Protein AF-A0A1D6I388-F1 (afdb_monomer_lite)

Structure (mmCIF, N/CA/C/O backbone):
data_AF-A0A1D6I388-F1
#
_entry.id   AF-A0A1D6I388-F1
#
loop_
_atom_site.group_PDB
_atom_site.id
_atom_site.type_symbol
_atom_site.label_atom_id
_atom_site.label_alt_id
_atom_site.label_comp_id
_atom_site.label_asym_id
_atom_site.label_entity_id
_atom_site.label_seq_id
_atom_site.pdbx_PDB_ins_code
_atom_site.Cartn_x
_atom_site.Cartn_y
_atom_site.Cartn_z
_atom_site.occupancy
_atom_site.B_iso_or_equiv
_atom_site.auth_seq_id
_atom_site.auth_comp_id
_atom_site.auth_asym_id
_atom_site.auth_atom_id
_atom_site.pdbx_PDB_model_num
ATOM 1 N N . MET A 1 1 ? -2.364 -16.985 21.038 1.00 51.22 1 MET A N 1
ATOM 2 C CA . MET A 1 1 ? -2.579 -15.616 21.556 1.00 51.22 1 MET A CA 1
ATOM 3 C C . MET A 1 1 ? -3.197 -14.809 20.421 1.00 51.22 1 MET A C 1
ATOM 5 O O . MET A 1 1 ? -2.576 -14.733 19.370 1.00 51.22 1 MET A O 1
ATOM 9 N N . ILE A 1 2 ? -4.443 -14.347 20.555 1.00 62.44 2 ILE A N 1
ATOM 10 C CA . ILE A 1 2 ? -5.146 -13.607 19.492 1.00 62.44 2 ILE A CA 1
ATOM 11 C C . ILE A 1 2 ? -4.875 -12.110 19.659 1.00 62.44 2 ILE A C 1
ATOM 13 O O . ILE A 1 2 ? -5.208 -11.530 20.689 1.00 62.44 2 ILE A O 1
ATOM 17 N N . LEU A 1 3 ? -4.226 -11.493 18.671 1.00 66.44 3 LEU A N 1
ATOM 18 C CA . LEU A 1 3 ? -4.126 -10.037 18.604 1.00 66.44 3 LEU A CA 1
ATOM 19 C C . LEU A 1 3 ? -5.529 -9.486 18.305 1.00 66.44 3 LEU A C 1
ATOM 21 O O . LEU A 1 3 ? -6.164 -9.974 17.367 1.00 66.44 3 LEU A O 1
ATOM 25 N N . PRO A 1 4 ? -6.039 -8.507 19.072 1.00 72.62 4 PRO A N 1
ATOM 26 C CA . PRO A 1 4 ? -7.299 -7.859 18.740 1.00 72.62 4 PRO A CA 1
ATOM 27 C C . PRO A 1 4 ? -7.156 -7.179 17.372 1.00 72.62 4 PRO A C 1
ATOM 29 O O . PRO A 1 4 ? -6.444 -6.189 17.227 1.00 72.62 4 PRO A O 1
ATOM 32 N N . PHE A 1 5 ? -7.804 -7.741 16.352 1.00 71.88 5 PHE A N 1
ATOM 33 C CA . PHE A 1 5 ? -7.825 -7.179 15.007 1.00 71.88 5 PHE A CA 1
ATOM 34 C C . PHE A 1 5 ? -9.033 -6.257 14.873 1.00 71.88 5 PHE A C 1
ATOM 36 O O . PHE A 1 5 ? -10.177 -6.711 14.913 1.00 71.88 5 PHE A O 1
ATOM 43 N N . GLN A 1 6 ? -8.785 -4.961 14.704 1.00 78.31 6 GLN A N 1
ATOM 44 C CA . GLN A 1 6 ? -9.829 -4.032 14.295 1.00 78.31 6 GLN A CA 1
ATOM 45 C C . GLN A 1 6 ? -9.894 -3.989 12.762 1.00 78.31 6 GLN A C 1
ATOM 47 O O . GLN A 1 6 ? -8.888 -3.679 12.121 1.00 78.31 6 GLN A O 1
ATOM 52 N N . PRO A 1 7 ? -11.053 -4.288 12.152 1.00 80.75 7 PRO A N 1
ATOM 53 C CA . PRO A 1 7 ? -11.218 -4.207 10.709 1.00 80.75 7 PRO A CA 1
ATOM 54 C C . PRO A 1 7 ? -11.183 -2.739 10.260 1.00 80.75 7 PRO A C 1
ATOM 56 O O . PRO A 1 7 ? -12.162 -2.009 10.402 1.00 80.75 7 PRO A O 1
ATOM 59 N N . LEU A 1 8 ? -10.052 -2.300 9.706 1.00 85.62 8 LEU A N 1
ATOM 60 C CA . LEU A 1 8 ? -9.868 -0.941 9.193 1.00 85.62 8 LEU A CA 1
ATOM 61 C C . LEU A 1 8 ? -9.919 -0.939 7.663 1.00 85.62 8 LEU A C 1
ATOM 63 O O . LEU A 1 8 ? -9.376 -1.825 7.005 1.00 85.62 8 LEU A O 1
ATOM 67 N N . THR A 1 9 ? -10.583 0.066 7.092 1.00 87.81 9 THR A N 1
ATOM 68 C CA . THR A 1 9 ? -10.615 0.273 5.635 1.00 87.81 9 THR A CA 1
ATOM 69 C C . THR A 1 9 ? -9.467 1.185 5.239 1.00 87.81 9 THR A C 1
ATOM 71 O O . THR A 1 9 ? -9.327 2.268 5.801 1.00 87.81 9 THR A O 1
ATOM 74 N N . MET A 1 10 ? -8.674 0.790 4.251 1.00 88.12 10 MET A N 1
ATOM 75 C CA . MET A 1 10 ? -7.611 1.620 3.694 1.00 88.12 10 MET A CA 1
ATOM 76 C C . MET A 1 10 ? -8.040 2.142 2.325 1.00 88.12 10 MET A C 1
ATOM 78 O O . MET A 1 10 ? -8.487 1.382 1.475 1.00 88.12 10 MET A O 1
ATOM 82 N N . MET A 1 11 ? -7.903 3.439 2.098 1.00 89.00 11 MET A N 1
ATOM 83 C CA . MET A 1 11 ? -8.127 4.097 0.816 1.00 89.00 11 MET A CA 1
ATOM 84 C C . MET A 1 11 ? -6.823 4.752 0.389 1.00 89.00 11 MET A C 1
ATOM 86 O O . MET A 1 11 ? -6.146 5.383 1.200 1.00 89.00 11 MET A O 1
ATOM 90 N N . PHE A 1 12 ? -6.508 4.657 -0.892 1.00 87.81 12 PHE A N 1
ATOM 91 C CA . PHE A 1 12 ? -5.412 5.393 -1.493 1.00 87.81 12 PHE A CA 1
ATOM 92 C C . PHE A 1 12 ? -5.898 6.071 -2.773 1.00 87.81 12 PHE A C 1
ATOM 94 O O . PHE A 1 12 ? -6.699 5.508 -3.523 1.00 87.81 12 PHE A O 1
ATOM 101 N N . HIS A 1 13 ? -5.468 7.308 -2.995 1.00 86.69 13 HIS A N 1
ATOM 102 C CA . HIS A 1 13 ? -5.897 8.117 -4.128 1.00 86.69 13 HIS A CA 1
ATOM 103 C C . HIS A 1 13 ? -4.703 8.813 -4.769 1.00 86.69 13 HIS A C 1
ATOM 105 O O . HIS A 1 13 ? -3.946 9.505 -4.087 1.00 86.69 13 HIS A O 1
ATOM 111 N N . LYS A 1 14 ? -4.571 8.632 -6.089 1.00 85.19 14 LYS A N 1
ATOM 112 C CA . LYS A 1 14 ? -3.509 9.209 -6.926 1.00 85.19 14 LYS A CA 1
ATOM 113 C C . LYS A 1 14 ? -2.102 8.995 -6.354 1.00 85.19 14 LYS A C 1
ATOM 115 O O . LYS A 1 14 ? -1.304 9.925 -6.318 1.00 85.19 14 LYS A O 1
ATOM 120 N N . ILE A 1 15 ? -1.798 7.767 -5.926 1.00 82.75 15 ILE A N 1
ATOM 121 C CA . ILE A 1 15 ? -0.457 7.424 -5.441 1.00 82.75 15 ILE A CA 1
ATOM 122 C C . ILE A 1 15 ? 0.523 7.353 -6.609 1.00 82.75 15 ILE A C 1
ATOM 124 O O . ILE A 1 15 ? 0.345 6.561 -7.539 1.00 82.75 15 ILE A O 1
ATOM 128 N N . ASN A 1 16 ? 1.574 8.161 -6.525 1.00 82.62 16 ASN A N 1
ATOM 129 C CA . ASN A 1 16 ? 2.730 8.155 -7.404 1.00 82.62 16 ASN A CA 1
ATOM 130 C C . ASN A 1 16 ? 3.982 7.831 -6.586 1.00 82.62 16 ASN A C 1
ATOM 132 O O . ASN A 1 16 ? 4.154 8.344 -5.482 1.00 82.62 16 ASN A O 1
ATOM 136 N N . TYR A 1 17 ? 4.859 6.991 -7.135 1.00 79.88 17 TYR A N 1
ATOM 137 C CA . TYR A 1 17 ? 6.125 6.632 -6.496 1.00 79.88 17 TYR A CA 1
ATOM 138 C C . TYR A 1 17 ? 7.297 6.819 -7.460 1.00 79.88 17 TYR A C 1
ATOM 140 O O . TYR A 1 17 ? 7.269 6.335 -8.601 1.00 79.88 17 TYR A O 1
ATOM 148 N N . PHE A 1 18 ? 8.327 7.508 -6.974 1.00 79.56 18 PHE A N 1
ATOM 149 C CA . PHE A 1 18 ? 9.524 7.889 -7.716 1.00 79.56 18 PHE A CA 1
ATOM 150 C C . PHE A 1 18 ? 10.779 7.389 -6.993 1.00 79.56 18 PHE A C 1
ATOM 152 O O . PHE A 1 18 ? 10.933 7.616 -5.794 1.00 79.56 18 PHE A O 1
ATOM 159 N N . VAL A 1 19 ? 11.694 6.755 -7.727 1.00 74.81 19 VAL A N 1
ATOM 160 C CA . VAL A 1 19 ? 13.032 6.376 -7.240 1.00 74.81 19 VAL A CA 1
ATOM 161 C C . VAL A 1 19 ? 14.039 6.896 -8.246 1.00 74.81 19 VAL A C 1
ATOM 163 O O . VAL A 1 19 ? 13.977 6.485 -9.400 1.00 74.81 19 VAL A O 1
ATOM 166 N N . ASP A 1 20 ? 14.902 7.822 -7.820 1.00 66.56 20 ASP A N 1
ATOM 167 C CA . ASP A 1 20 ? 16.055 8.330 -8.583 1.00 66.56 20 ASP A CA 1
ATOM 168 C C . ASP A 1 20 ? 15.781 8.701 -10.060 1.00 66.56 20 ASP A C 1
ATOM 170 O O . ASP A 1 20 ? 16.686 8.648 -10.884 1.00 66.56 20 ASP A O 1
ATOM 174 N N . MET A 1 21 ? 14.541 9.107 -10.391 1.00 59.31 21 MET A N 1
ATOM 175 C CA . MET A 1 21 ? 14.050 9.389 -11.754 1.00 59.31 21 MET A CA 1
ATOM 176 C C . MET A 1 21 ? 14.317 8.228 -12.740 1.00 59.31 21 MET A C 1
ATOM 178 O O . MET A 1 21 ? 15.337 8.209 -13.425 1.00 59.3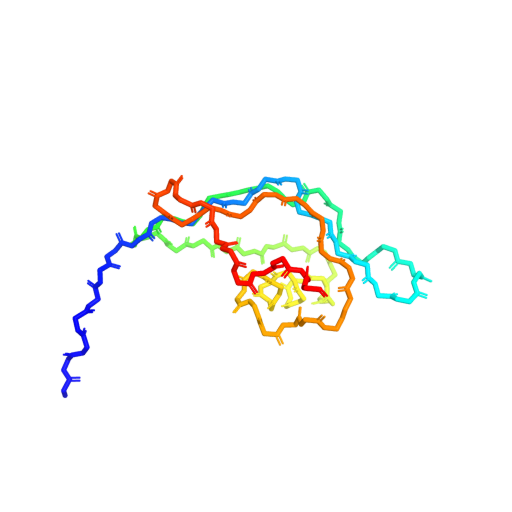1 21 MET A O 1
ATOM 182 N N . PRO A 1 22 ? 13.378 7.269 -12.878 1.00 66.94 22 PRO A N 1
ATOM 183 C CA . PRO A 1 22 ? 12.048 7.568 -13.416 1.00 66.94 22 PRO A CA 1
ATOM 184 C C . PRO A 1 22 ? 10.869 7.080 -12.550 1.00 66.94 22 PRO A C 1
ATOM 186 O O . PRO A 1 22 ? 11.011 6.324 -11.590 1.00 66.94 22 PRO A O 1
ATOM 189 N N . LYS A 1 23 ? 9.661 7.543 -12.896 1.00 67.06 23 LYS A N 1
ATOM 190 C CA . LYS A 1 23 ? 8.397 7.197 -12.226 1.00 67.06 23 LYS A CA 1
ATOM 191 C C . LYS A 1 23 ? 8.109 5.695 -12.341 1.00 67.06 23 LYS A C 1
ATOM 193 O O . LYS A 1 23 ? 7.880 5.192 -13.438 1.00 67.06 23 LYS A O 1
ATOM 198 N N . LEU A 1 24 ? 8.083 4.990 -11.209 1.00 72.19 24 LEU A N 1
ATOM 199 C CA . LEU A 1 24 ? 7.884 3.533 -11.166 1.00 72.19 24 LEU A CA 1
ATOM 200 C C . LEU A 1 24 ? 6.412 3.139 -11.034 1.00 72.19 24 LEU A C 1
ATOM 202 O O . LEU A 1 24 ? 6.012 2.069 -11.491 1.00 72.19 24 LEU A O 1
ATOM 206 N N . LEU A 1 25 ? 5.604 3.997 -10.412 1.00 71.38 25 LEU A N 1
ATOM 207 C CA . LEU A 1 25 ? 4.179 3.761 -10.218 1.00 71.38 25 LEU A CA 1
ATOM 208 C C . LEU A 1 25 ? 3.396 5.045 -10.487 1.00 71.38 25 LEU A C 1
ATOM 210 O O . LEU A 1 25 ? 3.742 6.107 -9.967 1.00 71.38 25 LEU A O 1
ATOM 214 N N . SER A 1 26 ? 2.347 4.934 -11.302 1.00 74.69 26 SER A N 1
ATOM 215 C CA . SER A 1 26 ? 1.521 6.064 -11.725 1.00 74.69 26 SER A CA 1
ATOM 216 C C . SER A 1 26 ? 0.073 5.903 -11.294 1.00 74.69 26 SER A C 1
ATOM 218 O O . SER A 1 26 ? -0.567 4.922 -11.657 1.00 74.69 26 SER A O 1
ATOM 220 N N . GLU A 1 27 ? -0.421 6.904 -10.566 1.00 69.62 27 GLU A N 1
ATOM 221 C CA . GLU A 1 27 ? -1.838 7.196 -10.323 1.00 69.62 27 GLU A CA 1
ATOM 222 C C . GLU A 1 27 ? -2.677 6.028 -9.787 1.00 69.62 27 GLU A C 1
ATOM 224 O O . GLU A 1 27 ? -3.861 5.883 -10.097 1.00 69.62 27 GLU A O 1
ATOM 229 N N . GLY A 1 28 ? -2.088 5.216 -8.909 1.00 77.12 28 GLY A N 1
ATOM 230 C CA . GLY A 1 28 ? -2.817 4.157 -8.221 1.00 77.12 28 GLY A CA 1
ATOM 231 C C . GLY A 1 28 ? -3.927 4.740 -7.347 1.00 77.12 28 GLY A C 1
ATOM 232 O O . GLY A 1 28 ? -3.652 5.534 -6.448 1.00 77.12 28 GLY A O 1
ATOM 233 N N . SER A 1 29 ? -5.175 4.344 -7.594 1.00 83.88 29 SER A N 1
ATOM 234 C CA . SER A 1 29 ? -6.313 4.658 -6.725 1.00 83.88 29 SER A CA 1
ATOM 235 C C . SER A 1 29 ? -7.100 3.392 -6.419 1.00 83.88 29 SER A C 1
ATOM 237 O O . SER A 1 29 ? -7.325 2.570 -7.307 1.00 83.88 29 SER A O 1
ATOM 239 N N . GLY A 1 30 ? -7.533 3.231 -5.175 1.00 88.06 30 GLY A N 1
ATOM 240 C CA . GLY A 1 30 ? -8.266 2.046 -4.758 1.00 88.06 30 GLY A CA 1
ATOM 241 C C . GLY A 1 30 ? -8.626 2.045 -3.280 1.00 88.06 30 GLY A C 1
ATOM 242 O O . GLY A 1 30 ? -8.274 2.945 -2.514 1.00 88.06 30 GLY A O 1
ATOM 243 N N . VAL A 1 31 ? -9.374 1.015 -2.889 1.00 88.75 31 VAL A N 1
ATOM 244 C CA . VAL A 1 31 ? -9.845 0.825 -1.517 1.00 88.75 31 VAL A CA 1
ATOM 245 C C . VAL A 1 31 ? -9.671 -0.637 -1.128 1.00 88.75 31 VAL A C 1
ATOM 247 O O . VAL A 1 31 ? -10.186 -1.526 -1.800 1.00 88.75 31 VAL A O 1
ATOM 250 N N . PHE A 1 32 ? -8.992 -0.876 -0.011 1.00 88.12 32 PHE A N 1
ATOM 251 C CA . PHE A 1 32 ? -8.947 -2.159 0.674 1.00 88.12 32 PHE A CA 1
ATOM 252 C C . PHE A 1 32 ? -9.961 -2.149 1.806 1.00 88.12 32 PHE A C 1
ATOM 254 O O . PHE A 1 32 ? -9.847 -1.379 2.763 1.00 88.12 32 PHE A O 1
ATOM 261 N N . ARG A 1 33 ? -10.969 -3.010 1.692 1.00 88.62 33 ARG A N 1
ATOM 262 C CA . ARG A 1 33 ? -11.977 -3.196 2.734 1.00 88.62 33 ARG A CA 1
ATOM 263 C C . ARG A 1 33 ? -11.603 -4.402 3.593 1.00 88.62 33 ARG A C 1
ATOM 265 O O . ARG A 1 33 ? -11.152 -5.412 3.049 1.00 88.62 33 ARG A O 1
ATOM 272 N N . PRO A 1 34 ? -11.814 -4.335 4.914 1.00 86.19 34 PRO A N 1
ATOM 273 C CA . PRO A 1 34 ? -11.633 -5.498 5.763 1.00 86.19 34 PRO A CA 1
ATOM 274 C C . PRO A 1 34 ? -12.583 -6.617 5.322 1.00 86.19 34 PRO A C 1
ATOM 276 O O . PRO A 1 34 ? -13.686 -6.352 4.839 1.00 86.19 34 PRO A O 1
ATOM 279 N N . CYS A 1 35 ? -12.138 -7.863 5.476 1.00 86.00 35 CYS A N 1
ATOM 280 C CA . CYS A 1 35 ? -12.857 -9.070 5.049 1.00 86.00 35 CYS A CA 1
ATOM 281 C C . CYS A 1 35 ? -13.091 -9.201 3.529 1.00 86.00 35 CYS A C 1
ATOM 283 O O . CYS A 1 35 ? -13.831 -10.088 3.111 1.00 86.00 35 CYS A O 1
ATOM 285 N N . VAL A 1 36 ? -12.455 -8.369 2.693 1.00 89.06 36 VAL A N 1
ATOM 286 C CA . VAL A 1 36 ? -12.511 -8.482 1.228 1.00 89.06 36 VAL A CA 1
ATOM 287 C C . VAL A 1 36 ? -11.127 -8.810 0.683 1.00 89.06 36 VAL A C 1
ATOM 289 O O . VAL A 1 36 ? -10.182 -8.036 0.841 1.00 89.06 36 VAL A O 1
ATOM 292 N N . LEU A 1 37 ? -11.009 -9.946 -0.004 1.00 84.81 37 LEU A N 1
ATOM 293 C CA . LEU A 1 37 ? -9.781 -10.303 -0.703 1.00 84.81 37 LEU A CA 1
ATOM 294 C C . LEU A 1 37 ? -9.644 -9.433 -1.958 1.00 84.81 37 LEU A C 1
AT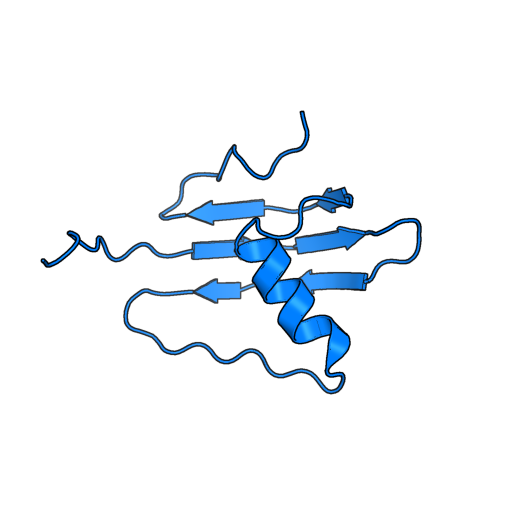OM 296 O O . LEU A 1 37 ? -10.407 -9.574 -2.909 1.00 84.81 37 LEU A O 1
ATOM 300 N N . THR A 1 38 ? -8.668 -8.529 -1.952 1.00 83.88 38 THR A N 1
ATOM 301 C CA . THR A 1 38 ? -8.358 -7.670 -3.101 1.00 83.88 38 THR A CA 1
ATOM 302 C C . THR A 1 38 ? -7.082 -8.176 -3.759 1.00 83.88 38 THR A C 1
ATOM 304 O O . THR A 1 38 ? -6.047 -8.271 -3.104 1.00 83.88 38 THR A O 1
ATOM 307 N N . ALA A 1 39 ? -7.145 -8.503 -5.048 1.00 82.94 39 ALA A N 1
ATOM 308 C CA . ALA A 1 39 ? -5.988 -8.951 -5.815 1.00 82.94 39 ALA A CA 1
ATOM 309 C C . ALA A 1 39 ? -5.462 -7.816 -6.698 1.00 82.94 39 ALA A C 1
ATOM 311 O O . ALA A 1 39 ? -6.226 -7.177 -7.420 1.00 82.94 39 ALA A O 1
ATOM 312 N N . LEU A 1 40 ? -4.148 -7.589 -6.669 1.00 80.38 40 LEU A N 1
ATOM 313 C CA . LEU A 1 40 ? -3.485 -6.638 -7.554 1.00 80.38 40 LEU A CA 1
ATOM 314 C C . LEU A 1 40 ? -2.903 -7.385 -8.762 1.00 80.38 40 LEU A C 1
ATOM 316 O O . LEU A 1 40 ? -2.027 -8.245 -8.627 1.00 80.38 40 LEU A O 1
ATOM 320 N N . VAL A 1 41 ? -3.416 -7.070 -9.952 1.00 79.62 41 VAL A N 1
ATOM 321 C CA . VAL A 1 41 ? -3.050 -7.723 -11.215 1.00 79.62 41 VAL A CA 1
ATOM 322 C C . VAL A 1 41 ? -2.454 -6.681 -12.164 1.00 79.62 41 VAL A C 1
ATOM 324 O O . VAL A 1 41 ? -3.010 -5.609 -12.366 1.00 79.62 41 VAL A O 1
ATOM 327 N N . SER A 1 42 ? -1.284 -6.970 -12.726 1.00 72.75 42 SER A N 1
ATOM 328 C CA . SER A 1 42 ? -0.520 -6.085 -13.617 1.00 72.75 42 SER A CA 1
ATOM 329 C C . SER A 1 42 ? 0.292 -6.913 -14.609 1.00 72.75 42 SER A C 1
ATOM 331 O O . SER A 1 42 ? 0.844 -7.946 -14.235 1.00 72.75 42 SER A O 1
ATOM 333 N N . SER A 1 43 ? 0.403 -6.473 -15.857 1.00 73.62 43 SER A N 1
ATOM 334 C CA . SER A 1 43 ? 1.130 -7.194 -16.916 1.00 73.62 43 SER A CA 1
ATOM 335 C C . SER A 1 43 ? 2.607 -7.442 -16.597 1.00 73.62 43 SER A C 1
ATOM 337 O O . SER A 1 43 ? 3.179 -8.411 -17.083 1.00 73.62 43 SER A O 1
ATOM 339 N N . ASN A 1 44 ? 3.206 -6.605 -15.747 1.00 64.50 44 ASN A N 1
ATOM 340 C CA . ASN A 1 44 ? 4.605 -6.698 -15.358 1.00 64.50 44 ASN A CA 1
ATOM 341 C C . ASN A 1 44 ? 4.746 -7.079 -13.873 1.00 64.50 44 ASN A C 1
ATOM 343 O O . ASN A 1 44 ? 4.010 -6.575 -13.020 1.00 64.50 44 ASN A O 1
ATOM 347 N N . SER A 1 45 ? 5.690 -7.966 -13.550 1.00 63.34 45 SER A N 1
ATOM 348 C CA . SER A 1 45 ? 5.886 -8.495 -12.189 1.00 63.34 45 SER A CA 1
ATOM 349 C C . SER A 1 45 ? 6.491 -7.467 -11.227 1.00 63.34 45 SER A C 1
ATOM 351 O O . SER A 1 45 ? 6.183 -7.487 -10.037 1.00 63.34 45 SER A O 1
ATOM 353 N N . ALA A 1 46 ? 7.289 -6.525 -11.741 1.00 66.81 46 ALA A N 1
ATOM 354 C CA . ALA A 1 46 ? 8.031 -5.559 -10.931 1.00 66.81 46 ALA A CA 1
ATOM 355 C C . ALA A 1 46 ? 7.131 -4.558 -10.180 1.00 66.81 46 ALA A C 1
ATOM 357 O O . ALA A 1 46 ? 7.382 -4.246 -9.020 1.00 66.81 46 ALA A O 1
ATOM 358 N N . GLY A 1 47 ? 6.058 -4.071 -10.814 1.00 68.31 47 GLY A N 1
ATOM 359 C CA . GLY A 1 47 ? 5.230 -2.993 -10.257 1.00 68.31 47 GLY A CA 1
ATOM 360 C C . GLY A 1 47 ? 4.263 -3.433 -9.155 1.00 68.31 47 GLY A C 1
ATOM 361 O O . GLY A 1 47 ? 3.871 -2.616 -8.325 1.00 68.31 47 GLY A O 1
ATOM 362 N N . ARG A 1 48 ? 3.891 -4.721 -9.111 1.00 79.69 48 ARG A N 1
ATOM 363 C CA . ARG A 1 48 ? 2.871 -5.224 -8.175 1.00 79.69 48 ARG A CA 1
ATOM 364 C C . ARG A 1 48 ? 3.364 -5.219 -6.734 1.00 79.69 48 ARG A C 1
ATOM 366 O O . ARG A 1 48 ? 2.709 -4.677 -5.848 1.00 79.69 48 ARG A O 1
ATOM 373 N N . THR A 1 49 ? 4.535 -5.811 -6.525 1.00 78.75 49 THR A N 1
ATOM 374 C CA . THR A 1 49 ? 5.156 -5.911 -5.204 1.00 78.75 49 THR A CA 1
ATOM 375 C C . THR A 1 49 ? 5.558 -4.531 -4.699 1.00 78.75 49 THR A C 1
ATOM 377 O O . THR A 1 49 ? 5.309 -4.219 -3.544 1.00 78.75 49 THR A O 1
ATOM 380 N N . ILE A 1 50 ? 6.062 -3.660 -5.583 1.00 79.69 50 ILE A N 1
ATOM 381 C CA . ILE A 1 50 ? 6.405 -2.275 -5.230 1.00 79.69 50 ILE A CA 1
ATOM 382 C C . ILE A 1 50 ? 5.167 -1.503 -4.757 1.00 79.69 50 ILE A C 1
ATOM 384 O O . ILE A 1 50 ? 5.245 -0.798 -3.757 1.00 79.69 50 ILE A O 1
ATOM 388 N N . HIS A 1 51 ? 4.019 -1.657 -5.422 1.00 78.44 51 HIS A N 1
ATOM 389 C CA . HIS A 1 51 ? 2.776 -1.001 -5.007 1.00 78.44 51 HIS A CA 1
ATOM 390 C C . HIS A 1 51 ? 2.362 -1.427 -3.593 1.00 78.44 51 HIS A C 1
ATOM 392 O O . HIS A 1 51 ? 2.062 -0.582 -2.752 1.00 78.44 51 HIS A O 1
ATOM 398 N N . LEU A 1 52 ? 2.388 -2.732 -3.312 1.00 82.19 52 LEU A N 1
ATOM 399 C CA . LEU A 1 52 ? 2.061 -3.249 -1.983 1.00 82.19 52 LEU A CA 1
ATOM 400 C C . LEU A 1 52 ? 3.083 -2.810 -0.928 1.00 82.19 52 LEU A C 1
ATOM 402 O O . LEU A 1 52 ? 2.691 -2.477 0.185 1.00 82.19 52 LEU A O 1
ATOM 406 N N . ASP A 1 53 ? 4.364 -2.735 -1.282 1.00 83.00 53 ASP A N 1
ATOM 407 C CA . ASP A 1 53 ? 5.424 -2.296 -0.374 1.00 83.00 53 ASP A CA 1
ATOM 408 C C . ASP A 1 53 ? 5.324 -0.817 -0.005 1.00 83.00 53 ASP A C 1
ATOM 410 O O . ASP A 1 53 ? 5.563 -0.456 1.148 1.00 83.00 53 ASP A O 1
ATOM 414 N N . VAL A 1 54 ? 4.964 0.034 -0.967 1.00 80.75 54 VAL A N 1
ATOM 415 C CA . VAL A 1 54 ? 4.732 1.467 -0.745 1.00 80.75 54 VAL A CA 1
ATOM 416 C C . VAL A 1 54 ? 3.512 1.668 0.153 1.00 80.75 54 VAL A C 1
ATOM 418 O O . VAL A 1 54 ? 3.579 2.422 1.119 1.00 80.75 54 VAL A O 1
ATOM 421 N N . LEU A 1 55 ? 2.415 0.948 -0.101 1.00 80.50 55 LEU A N 1
ATOM 422 C CA . LEU A 1 55 ? 1.208 1.031 0.727 1.00 80.50 55 LEU A CA 1
ATOM 423 C C . LEU A 1 55 ? 1.409 0.465 2.138 1.00 80.50 55 LE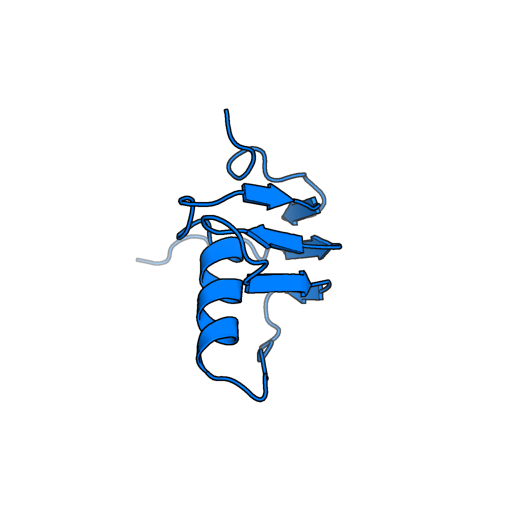U A C 1
ATOM 425 O O . LEU A 1 55 ? 0.858 1.004 3.095 1.00 80.50 55 LEU A O 1
ATOM 429 N N . ALA A 1 56 ? 2.214 -0.587 2.281 1.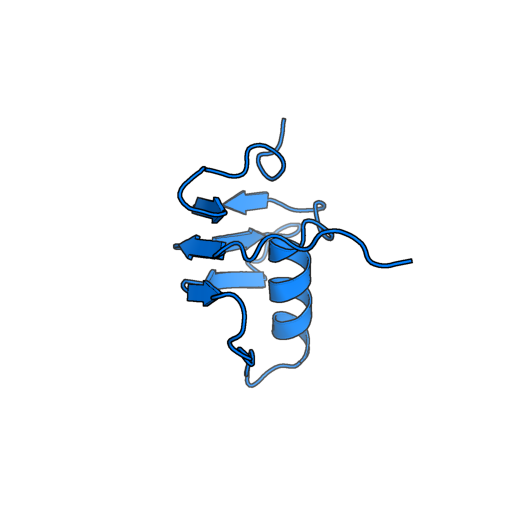00 81.12 56 ALA A N 1
ATOM 430 C CA . A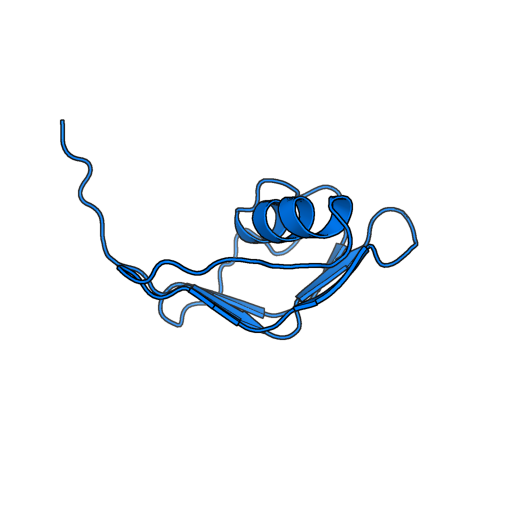LA A 1 56 ? 2.592 -1.143 3.577 1.00 81.12 56 ALA A CA 1
ATOM 431 C C . ALA A 1 56 ? 3.597 -0.262 4.343 1.00 81.12 56 ALA A C 1
ATOM 433 O O . ALA A 1 56 ? 3.936 -0.586 5.478 1.00 81.12 56 ALA A O 1
ATOM 434 N N . GLY A 1 57 ? 4.118 0.808 3.729 1.00 77.00 57 GLY A N 1
ATOM 435 C CA . GLY A 1 57 ? 5.171 1.644 4.310 1.00 77.00 57 GLY A CA 1
ATOM 436 C C . GLY A 1 57 ? 6.531 0.957 4.416 1.00 77.00 57 GLY A C 1
ATOM 437 O O . GLY A 1 57 ? 7.442 1.480 5.049 1.00 77.00 57 GLY A O 1
ATOM 438 N N . ARG A 1 58 ? 6.697 -0.209 3.782 1.00 78.69 58 ARG A N 1
ATOM 439 C CA . ARG A 1 58 ? 7.948 -0.976 3.783 1.00 78.69 58 ARG A CA 1
ATOM 440 C C . ARG A 1 58 ? 9.023 -0.315 2.927 1.00 78.69 58 ARG A C 1
ATOM 442 O O . ARG A 1 58 ? 10.209 -0.555 3.135 1.00 78.69 58 ARG A O 1
ATOM 449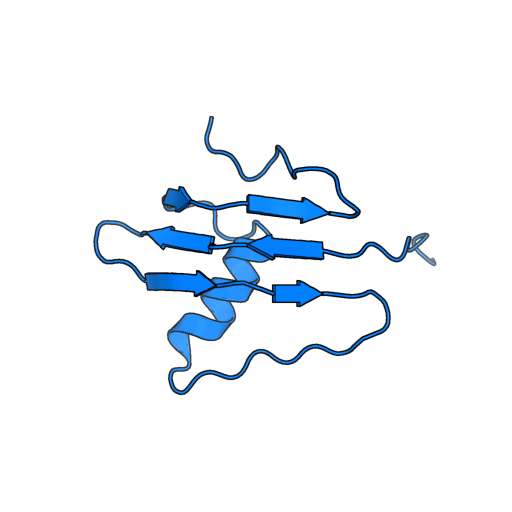 N N . LYS A 1 59 ? 8.616 0.486 1.942 1.00 72.69 59 LYS A N 1
ATOM 450 C CA . LYS A 1 59 ? 9.523 1.134 1.001 1.00 72.69 59 LYS A CA 1
ATOM 451 C C . LYS A 1 59 ? 9.431 2.653 1.116 1.00 72.69 59 LYS A C 1
ATOM 453 O O . LYS A 1 59 ? 8.581 3.278 0.498 1.00 72.69 59 LYS A O 1
ATOM 458 N N . THR A 1 60 ? 10.335 3.215 1.915 1.00 63.75 60 THR A N 1
ATOM 459 C CA . THR A 1 60 ? 10.487 4.661 2.175 1.00 63.75 60 THR A CA 1
ATOM 460 C C . THR A 1 60 ? 11.584 5.315 1.336 1.00 63.75 60 THR A C 1
ATOM 462 O O . THR A 1 60 ? 11.685 6.535 1.294 1.00 63.75 60 THR A O 1
ATOM 465 N N . CYS A 1 61 ? 12.420 4.524 0.658 1.00 65.81 61 CYS A N 1
ATOM 466 C CA . CYS A 1 61 ? 13.465 5.035 -0.225 1.00 65.81 61 CYS A CA 1
ATOM 467 C C . CYS A 1 61 ? 12.822 5.499 -1.542 1.00 65.81 61 CYS A C 1
ATOM 469 O O . CYS A 1 61 ? 12.594 4.681 -2.433 1.00 65.81 61 CYS A O 1
ATOM 471 N N . GLY A 1 62 ? 12.446 6.773 -1.637 1.00 72.00 62 GLY A N 1
ATOM 472 C CA . GLY A 1 62 ? 11.822 7.381 -2.816 1.00 72.00 62 GLY A CA 1
ATOM 473 C C . GLY A 1 62 ? 10.831 8.484 -2.445 1.00 72.00 62 GLY A C 1
ATOM 474 O O . GLY A 1 62 ? 10.485 8.647 -1.277 1.00 72.00 62 GLY A O 1
ATOM 475 N N . CYS A 1 63 ? 10.362 9.242 -3.436 1.00 74.75 63 CYS A N 1
ATOM 476 C CA . CYS A 1 63 ? 9.299 10.224 -3.226 1.00 74.75 63 CYS A CA 1
ATOM 477 C C . CYS A 1 63 ? 7.941 9.551 -3.444 1.00 74.75 63 CYS A C 1
ATOM 479 O O . CYS A 1 63 ? 7.713 8.947 -4.498 1.00 74.75 63 CYS A O 1
ATOM 481 N N . ILE A 1 64 ? 7.057 9.634 -2.449 1.00 78.06 64 ILE A N 1
ATOM 482 C CA . ILE A 1 64 ? 5.670 9.172 -2.541 1.00 78.06 64 ILE A CA 1
ATOM 483 C C . ILE A 1 64 ? 4.779 10.411 -2.564 1.00 78.06 64 ILE A C 1
ATOM 485 O O . ILE A 1 64 ? 4.779 11.196 -1.620 1.00 78.06 64 ILE A O 1
ATOM 489 N N . GLU A 1 65 ? 3.996 10.568 -3.624 1.00 82.69 65 GLU A N 1
ATOM 490 C CA . GLU A 1 65 ? 2.985 11.620 -3.732 1.00 82.69 65 GLU A CA 1
ATOM 491 C C . GLU A 1 65 ? 1.589 11.001 -3.767 1.00 82.69 65 GLU A C 1
ATOM 493 O O . GLU A 1 65 ? 1.386 9.958 -4.386 1.00 82.69 65 GLU A O 1
ATOM 498 N N . GLY A 1 66 ? 0.618 11.657 -3.133 1.00 82.44 66 GLY A N 1
ATOM 499 C CA . GLY A 1 66 ? -0.790 11.256 -3.125 1.00 82.44 66 GLY A CA 1
ATOM 500 C C . GLY A 1 66 ? -1.373 11.159 -1.715 1.00 82.44 66 GLY A C 1
ATOM 501 O O . GLY A 1 66 ? -0.744 11.550 -0.732 1.00 82.44 66 GLY A O 1
ATOM 502 N N . ASP A 1 67 ? -2.604 10.657 -1.609 1.00 83.62 67 ASP A N 1
ATOM 503 C CA . ASP A 1 67 ? -3.329 10.569 -0.340 1.00 83.62 67 ASP A CA 1
ATOM 504 C C . ASP A 1 67 ? -3.558 9.112 0.070 1.00 83.62 67 ASP A C 1
ATOM 506 O O . ASP A 1 67 ? -4.214 8.354 -0.645 1.00 83.62 67 ASP A O 1
ATOM 510 N N . ILE A 1 68 ? -3.096 8.745 1.268 1.00 85.00 68 ILE A N 1
ATOM 511 C CA . ILE A 1 68 ? -3.395 7.459 1.912 1.00 85.00 68 ILE A CA 1
ATOM 512 C C . ILE A 1 68 ? -4.200 7.723 3.184 1.00 85.00 68 ILE A C 1
ATOM 514 O O . ILE A 1 68 ? -3.783 8.481 4.067 1.00 85.00 68 ILE A O 1
ATOM 518 N N . LYS A 1 69 ? -5.370 7.092 3.286 1.00 86.19 69 LYS A N 1
ATOM 519 C CA . LYS A 1 69 ? -6.285 7.210 4.423 1.00 86.19 69 LYS A CA 1
ATOM 520 C C . LYS A 1 69 ? -6.588 5.836 5.004 1.00 86.19 69 LYS A C 1
ATOM 522 O O . LYS A 1 69 ? -6.941 4.918 4.271 1.00 86.19 69 LYS A O 1
ATOM 527 N N . ILE A 1 70 ? -6.521 5.713 6.323 1.00 86.62 70 ILE A N 1
ATOM 528 C CA . ILE A 1 70 ? -6.934 4.521 7.069 1.00 86.62 70 ILE A CA 1
ATOM 529 C C . ILE A 1 70 ? -8.136 4.924 7.924 1.00 86.62 70 ILE A C 1
ATOM 531 O O . ILE A 1 70 ? -8.062 5.869 8.706 1.00 86.62 70 ILE A O 1
ATOM 535 N N . SER A 1 71 ? -9.274 4.266 7.713 1.00 84.62 71 SER A N 1
ATOM 536 C CA . SER A 1 71 ? -10.563 4.563 8.356 1.00 84.62 71 SER A CA 1
ATOM 537 C C . SER A 1 71 ? -10.965 6.042 8.290 1.00 84.62 71 SER A C 1
ATOM 539 O O . SER A 1 71 ? -11.543 6.587 9.221 1.00 84.62 71 SER A O 1
ATOM 541 N N . GLY A 1 72 ? -10.639 6.705 7.174 1.00 81.50 72 GLY A N 1
ATOM 542 C CA . GLY A 1 72 ? -10.944 8.121 6.938 1.00 81.50 72 GLY A CA 1
ATOM 543 C C . GLY A 1 72 ? -9.890 9.110 7.451 1.00 81.50 72 GLY A C 1
ATOM 544 O O . GLY A 1 72 ? -9.919 10.273 7.051 1.00 81.50 72 GLY A O 1
ATOM 545 N N . HIS A 1 73 ? -8.911 8.664 8.239 1.00 81.75 73 HIS A N 1
ATOM 546 C CA . HIS A 1 73 ? -7.825 9.505 8.746 1.00 81.75 73 HIS A CA 1
ATOM 547 C C . HIS A 1 73 ? -6.589 9.411 7.849 1.00 81.75 73 HIS A C 1
ATOM 549 O O . HIS A 1 73 ? -6.203 8.321 7.430 1.00 81.75 73 HIS A O 1
ATOM 555 N N . LYS A 1 74 ? -5.950 10.551 7.547 1.00 75.00 74 LYS A N 1
ATOM 556 C CA . LYS A 1 74 ? -4.687 10.564 6.790 1.00 75.00 74 LYS A CA 1
ATOM 557 C C . LYS A 1 74 ? -3.591 9.884 7.609 1.00 75.00 74 LYS A C 1
ATOM 559 O O . LYS A 1 74 ? -3.383 10.251 8.766 1.00 75.00 74 LYS A O 1
ATOM 564 N N . ASN A 1 75 ? -2.886 8.929 7.007 1.00 68.25 75 ASN A N 1
ATOM 565 C CA . ASN A 1 75 ? -1.733 8.317 7.655 1.00 68.25 75 ASN A CA 1
ATOM 566 C C . ASN A 1 75 ? -0.556 9.312 7.620 1.00 68.25 75 ASN A C 1
ATOM 568 O O . ASN A 1 75 ? -0.048 9.637 6.551 1.00 68.25 75 ASN A O 1
ATOM 572 N N . LYS A 1 76 ? -0.170 9.838 8.789 1.00 54.28 76 LYS A N 1
ATOM 573 C CA . LYS A 1 76 ? 0.902 10.840 8.938 1.00 54.28 76 LYS A CA 1
ATOM 574 C C . LYS A 1 76 ? 2.313 10.247 8.836 1.00 54.28 76 LYS A C 1
ATOM 576 O O . LYS A 1 76 ? 3.263 11.011 8.739 1.00 54.28 76 LYS A O 1
ATOM 581 N N . GLU A 1 77 ? 2.452 8.925 8.867 1.00 51.81 77 GLU A N 1
ATOM 582 C CA . GLU A 1 77 ? 3.747 8.238 8.964 1.00 51.81 77 GLU A CA 1
ATOM 583 C C . GLU A 1 77 ? 4.424 8.015 7.599 1.00 51.81 77 GLU A C 1
ATOM 585 O O . GLU A 1 77 ? 5.616 7.743 7.536 1.00 51.81 77 GLU A O 1
ATOM 590 N N . LEU A 1 78 ? 3.681 8.188 6.499 1.00 52.12 78 LEU A N 1
ATOM 591 C CA . LEU A 1 78 ? 4.179 8.035 5.123 1.00 52.12 78 LEU A CA 1
ATOM 592 C C . LEU A 1 78 ? 4.566 9.360 4.447 1.00 52.12 78 LEU A C 1
ATOM 594 O O . LEU A 1 78 ? 4.971 9.359 3.288 1.00 52.12 78 LEU A O 1
ATOM 598 N N . LEU A 1 79 ? 4.431 10.488 5.148 1.00 44.09 79 LEU A N 1
ATOM 599 C CA . LEU A 1 79 ? 4.925 11.777 4.669 1.00 44.09 79 LEU A CA 1
ATOM 600 C C . LEU A 1 79 ? 6.413 11.893 5.031 1.00 44.09 79 LEU A C 1
ATOM 602 O O . LEU A 1 79 ? 6.745 11.720 6.208 1.00 44.09 79 LEU A O 1
ATOM 606 N N . PRO A 1 80 ? 7.309 12.181 4.069 1.00 43.56 80 PRO A N 1
ATOM 607 C CA . PRO A 1 80 ? 8.701 12.457 4.393 1.00 43.56 80 PRO A CA 1
ATOM 608 C C . PRO A 1 80 ? 8.759 13.659 5.348 1.00 43.56 80 PRO A C 1
ATOM 610 O O . PRO A 1 80 ? 8.069 14.659 5.136 1.00 43.56 80 PRO A O 1
ATOM 613 N N . ARG A 1 81 ? 9.535 13.522 6.428 1.00 40.53 81 ARG A N 1
ATOM 614 C CA . ARG A 1 81 ? 10.009 14.673 7.205 1.00 40.53 81 ARG A CA 1
ATOM 615 C C . ARG A 1 81 ? 11.109 15.384 6.437 1.00 40.53 81 ARG A C 1
ATOM 617 O O . ARG A 1 81 ? 11.907 14.665 5.796 1.00 40.53 81 ARG A O 1
#

Secondary structure (DSSP, 8-state):
---------EEEEEEEEESSSSEEEEEEEEEE-TT-------SSHHHHHHHHHHHTT---SSEEEEEEEETTEE-GGGS--

Foldseek 3Di:
DDDPDDFKKKWWFQKWWFAPDDTLDGTDTDIDGGPDDDDDDDPDPVNRVVVVCLLVVVDLRTDIDTFMDINNHTDPPNDDD

pLDDT: mean 75.67, std 11.31, range [40.53, 89.06]

Radius of gyration: 13.48 Å; chains: 1; bounding box: 29×30×38 Å

Organism: Zea mays (NCBI:txid4577)

Sequence (81 aa):
MILPFQPLTMMFHKINYFVDMPKLLSEGSGVFRPCVLTALVSSNSAGRTIHLDVLAGRKTCGCIEGDIKISGHKNKELLPR